Protein 3GNA (pdb70)

Radius of gyration: 14.67 Å; Cα contacts (8 Å, |Δi|>4): 26; chains: 1; bounding box: 41×27×30 Å

Sequence (68 aa):
GGRPRQHLLSLTRRAQKHRLRELKIQVKEFADKEEGGDVKAVCCLTLFLLALRARNEHRQADELEAIMQ

InterPro domains:
  IPR001841 Zinc finger, RING-type [PS50089] (290-329)
  IPR001841 Zinc finger, RING-type [SM00184] (290-328)
  IPR013083 Zinc finger, RING/FYVE/PHD-type [G3DSA:3.30.40.10] (265-350)
  IPR017907 Zinc finger, RING-type, conserved site [PS00518] (305-314)
  IPR018957 Zinc finger, C3HC4 RING-type [PF00097] (290-328)
  IPR019485 V(D)J recombination-activating protein 1, Zinc finger [PF10426] (351-380)
  IPR019485 V(D)J recombination-activating protein 1, Zinc finger [PS51765] (351-380)
  IPR023336 RAG nonamer-binding domain [PF12940] (387-457)
  IPR023336 RAG nonamer-binding domain [PS51487] (389-456)
  IPR024627 V(D)J recombination-activating protein 1 [PTHR11539] (1-1040)
  IPR035714 RAG1 importin-binding [PF12560] (12-288)
  IPR036236 Zinc finger C2H2 superfamily [SSF57667] (351-380)
  IPR058552 V(D)J recombination-activating protein 1, DNA-binding domain [PF26024] (459-517)
  IPR058553 V(D)J recombination-activating protein 1, pre-RNase H domain [PF26025] (518-591)
  IPR058554 V(D)J recombination-activating protein 1, RNase H domain [PF26100] (593-723)
  IPR058555 V(D)J recombination-activating protein 1, ZnC2 domain [PF26101] (725-787)
  IPR058556 V(D)J recombination-activating protein 1, ZnH2 domain [PF26104] (789-951)
  IPR058557 V(D)J recombination-activating protein 1, C-terminal domain [PF26105] (959-1012)
  IPR058558 V(D)J recombination-activating protein 1, RING finger, HC subclass [cd16530] (286-331)

GO terms:
  GO:0045582 positive regulation of T cell differentiation (P, IMP)
  GO:0004842 ubiquitin-protein transferase activity (F, IDA)
  GO:0005634 nucleus (C, IDA)
  GO:0008270 zinc ion binding (F, IDA)
  GO:0042393 histone binding (F, IDA)
  GO:0042803 protein homodimerization activity (F, IDA)
  GO:0043565 sequence-specific DNA binding (F, IDA)
  GO:0051865 protein autoubiquitination (P, IDA)
  GO:0002331 pre-B cell allelic exclusion (P, IMP)
  GO:0043565 sequence-specific DNA binding (F, IMP)
  GO:0004519 endonuclease activity (F, IMP)
  GO:0030183 B cell differentiation (P, IMP)
  GO:0033077 T cell differentiation in thymus (P, IMP)
  GO:0033151 V(D)J recombination (P, IMP)
  GO:0046872 metal ion binding (F, IMP)
  GO:0005515 protein binding (F, IPI)
  GO:0061630 ubiquitin protein ligase activity (F, IDA)
  GO:0030183 B cell differentiation (P, IDA)
  GO:0043029 T cell homeostasis (P, IGI)
  GO:0045580 regulation of T cell differentiation (P, IGI)

CATH classification: 6.10.140.510

Foldseek 3Di:
DDDDDDDLVVDDPVVNCVVCVVVLVVLQVCCVVPVVRCSVVVVLVVVLVVCVVVPVVVVSVVSVVVPD

Structure (mmCIF, N/CA/C/O backbone):
data_3GNA
#
_entry.id   3GNA
#
_cell.length_a   97.470
_cell.length_b   97.470
_cell.length_c   69.780
_cell.angle_alpha   90.00
_cell.angle_beta   90.00
_cell.angle_gamma   90.00
#
_symmetry.space_group_name_H-M   'I 4 2 2'
#
loop_
_entity.id
_entity.type
_entity.pdbx_description
1 polymer 'V(D)J recombination-activating protein 1'
2 polymer "5'-D(*AP*CP*TP*TP*AP*AP*CP*AP*AP*AP*AP*AP*CP*C)-3'"
3 polymer "5'-D(*TP*GP*GP*TP*TP*TP*TP*TP*GP*TP*TP*AP*AP*G)-3'"
4 water water
#
loop_
_atom_site.group_PDB
_atom_site.id
_atom_site.type_symbol
_atom_site.label_atom_id
_atom_site.label_alt_id
_atom_site.label_comp_id
_atom_site.label_asym_id
_atom_site.label_entity_id
_atom_site.label_seq_id
_atom_site.pdbx_PDB_ins_code
_atom_site.Cartn_x
_atom_site.Cartn_y
_atom_site.Cartn_z
_atom_site.occupancy
_atom_site.B_iso_or_equiv
_atom_site.auth_seq_id
_atom_site.auth_comp_id
_atom_site.auth_asym_id
_atom_site.auth_atom_id
_atom_site.pdbx_PDB_model_num
ATOM 1 N N . GLY A 1 21 ? 53.363 20.681 -15.829 1.00 90.97 389 GLY A N 1
ATOM 2 C CA . G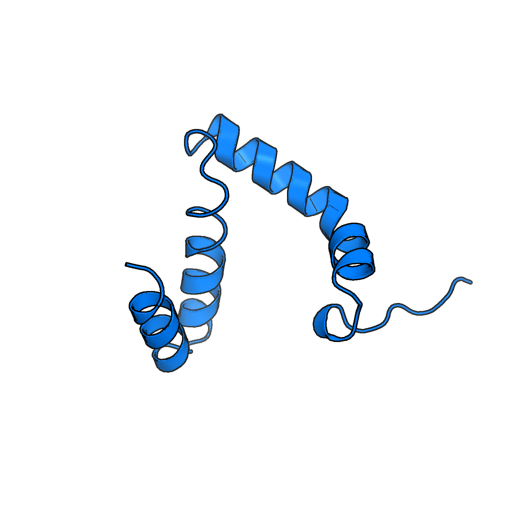LY A 1 21 ? 51.909 20.683 -16.166 1.00 91.46 389 GLY A CA 1
ATOM 3 C C . GLY A 1 21 ? 51.005 20.573 -14.946 1.00 91.43 389 GLY A C 1
ATOM 4 O O . GLY A 1 21 ? 50.477 21.576 -14.452 1.00 91.67 389 GLY A O 1
ATOM 5 N N . GLY A 1 22 ? 50.828 19.349 -14.456 1.00 91.06 390 GLY A N 1
ATOM 6 C CA . GLY A 1 22 ? 49.962 19.084 -13.310 1.00 90.32 390 GLY A CA 1
ATOM 7 C C . GLY A 1 22 ? 48.818 18.177 -13.708 1.00 89.97 390 GLY A C 1
ATOM 8 O O . GLY A 1 22 ? 48.360 18.207 -14.850 1.00 89.11 390 GLY A O 1
ATOM 9 N N . ARG A 1 23 ? 48.355 17.368 -12.764 1.00 90.06 391 ARG A N 1
ATOM 10 C CA . ARG A 1 23 ? 47.251 16.450 -13.013 1.00 90.97 391 ARG A CA 1
ATOM 11 C C .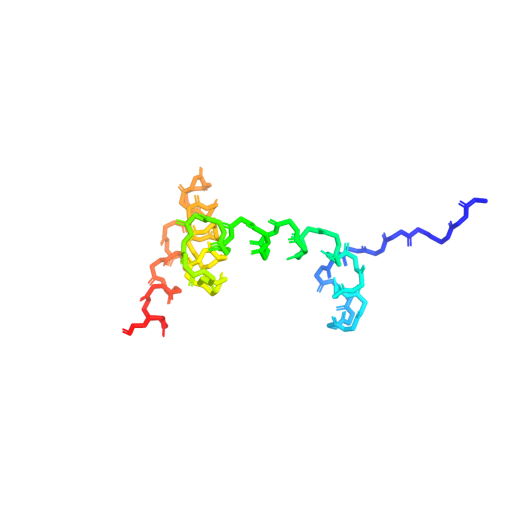 ARG A 1 23 ? 45.948 17.217 -13.273 1.00 91.47 391 ARG A C 1
ATOM 12 O O . ARG A 1 23 ? 45.626 18.165 -12.546 1.00 91.29 391 ARG A O 1
ATOM 20 N N . PRO A 1 24 ? 45.210 16.836 -14.332 1.00 91.53 392 PRO A N 1
ATOM 21 C CA . PRO A 1 24 ? 43.931 17.494 -14.583 1.00 91.44 392 PRO A CA 1
ATOM 22 C C . PRO A 1 24 ? 42.922 17.260 -13.452 1.00 90.69 392 PRO A C 1
ATOM 23 O O . PRO A 1 24 ? 42.859 16.167 -12.887 1.00 89.20 392 PRO A O 1
ATOM 27 N N . ARG A 1 25 ? 42.146 18.289 -13.131 1.00 90.70 393 ARG A N 1
ATOM 28 C CA . ARG A 1 25 ? 41.140 18.188 -12.078 1.00 91.29 393 ARG A CA 1
ATOM 29 C C . ARG A 1 25 ? 39.924 17.399 -12.538 1.00 91.67 393 ARG A C 1
ATOM 30 O O . ARG A 1 25 ? 39.400 17.636 -13.627 1.00 91.84 393 ARG A O 1
ATOM 38 N N . GLN A 1 26 ? 39.483 16.466 -11.697 1.00 91.75 394 GLN A N 1
ATOM 39 C CA . GLN A 1 26 ? 38.266 15.706 -11.951 1.00 92.06 394 GLN A CA 1
ATOM 40 C C . GLN A 1 26 ? 37.111 16.625 -11.563 1.00 92.25 394 GLN A C 1
ATOM 41 O O . GLN A 1 26 ? 37.339 17.670 -10.960 1.00 90.57 394 GLN A O 1
ATOM 47 N N . HIS A 1 27 ? 35.877 16.268 -11.907 1.00 92.94 395 HIS A N 1
ATOM 48 C CA . HIS A 1 27 ? 34.753 17.104 -11.488 1.00 93.22 395 HIS A CA 1
ATOM 49 C C . HIS A 1 27 ? 34.594 16.958 -9.980 1.00 92.89 395 HIS A C 1
ATOM 50 O O . HIS A 1 27 ? 34.816 15.881 -9.418 1.00 92.57 395 HIS A O 1
ATOM 57 N N . LEU A 1 28 ? 34.233 18.058 -9.335 1.00 92.15 396 LEU A N 1
ATOM 58 C CA . LEU A 1 28 ? 34.088 18.105 -7.886 1.00 92.36 396 LEU A CA 1
ATOM 59 C C . LEU A 1 28 ? 33.211 16.972 -7.346 1.00 92.04 396 LEU A C 1
ATOM 60 O O . LEU A 1 28 ? 33.541 16.337 -6.346 1.00 92.28 396 LEU A O 1
ATOM 65 N N . LEU A 1 29 ? 32.108 16.708 -8.033 1.00 92.24 397 LEU A N 1
ATOM 66 C CA . LEU A 1 29 ? 31.126 15.717 -7.588 1.00 93.10 397 LEU A CA 1
ATOM 67 C C . LEU A 1 29 ? 31.569 14.259 -7.749 1.00 93.57 397 LEU A C 1
ATOM 68 O O . LEU A 1 29 ? 30.937 13.355 -7.191 1.00 93.86 397 LEU A O 1
ATOM 73 N N . SER A 1 30 ? 32.638 14.029 -8.511 1.00 93.57 398 SER A N 1
ATOM 74 C CA . SER A 1 30 ? 33.183 12.685 -8.709 1.00 93.42 398 SER A CA 1
ATOM 75 C C . SER A 1 30 ? 34.262 12.356 -7.674 1.00 93.09 398 SER A C 1
ATOM 76 O O . SER A 1 30 ? 34.596 11.192 -7.470 1.00 92.43 398 SER A O 1
ATOM 79 N N . LEU A 1 31 ? 34.791 13.388 -7.019 1.00 93.13 399 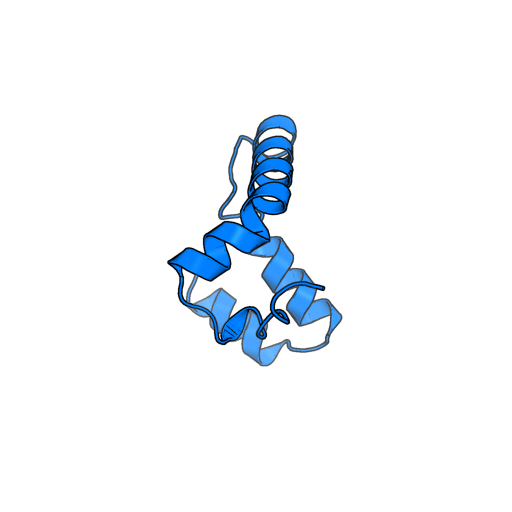LEU A N 1
ATOM 80 C CA . LEU A 1 31 ? 35.860 13.228 -6.034 1.00 92.67 399 LEU A CA 1
ATOM 81 C C . LEU A 1 31 ? 35.384 12.613 -4.728 1.00 92.84 399 LEU A C 1
ATOM 82 O O . LEU A 1 31 ? 34.191 12.633 -4.404 1.00 93.77 399 LEU A O 1
ATOM 87 N N . THR A 1 32 ? 36.341 12.082 -3.973 1.00 92.30 400 THR A N 1
ATOM 88 C CA . THR A 1 32 ? 36.075 11.596 -2.630 1.00 91.46 400 THR A CA 1
ATOM 89 C C . THR A 1 32 ? 35.765 12.811 -1.761 1.00 91.45 400 THR A C 1
ATOM 90 O O . THR A 1 32 ? 36.176 13.930 -2.075 1.00 90.77 400 THR A O 1
ATOM 94 N N . ARG A 1 33 ? 35.044 12.584 -0.669 1.00 91.79 401 ARG A N 1
ATOM 95 C CA . ARG A 1 33 ? 34.696 13.664 0.256 1.00 92.57 401 ARG A CA 1
ATOM 96 C C . ARG A 1 33 ? 35.975 14.350 0.736 1.00 92.25 401 ARG A C 1
ATOM 97 O O . ARG A 1 33 ? 36.018 15.565 0.916 1.00 91.64 401 ARG A O 1
ATOM 105 N N . ARG A 1 34 ? 37.013 13.539 0.911 1.00 92.15 402 ARG A N 1
ATOM 106 C CA . ARG A 1 34 ? 38.351 13.986 1.278 1.00 92.13 402 ARG A CA 1
ATOM 107 C C . ARG A 1 34 ? 38.938 14.986 0.261 1.00 91.27 402 ARG A C 1
ATOM 108 O O . ARG A 1 34 ? 39.402 16.065 0.630 1.00 90.04 402 ARG A O 1
ATOM 116 N N . ALA A 1 35 ? 38.915 14.614 -1.017 1.00 90.90 403 ALA A N 1
ATOM 117 C CA . ALA A 1 35 ? 39.445 15.465 -2.084 1.00 90.91 403 ALA A CA 1
ATOM 118 C C . ALA A 1 35 ? 38.537 16.673 -2.331 1.00 91.18 403 ALA A C 1
ATOM 119 O O . ALA A 1 35 ? 39.026 17.770 -2.595 1.00 90.87 403 ALA A O 1
ATOM 121 N N . GLN A 1 36 ? 37.220 16.464 -2.256 1.00 91.45 404 GLN A N 1
ATOM 122 C CA . GLN A 1 36 ? 36.241 17.559 -2.348 1.00 91.65 404 GLN A CA 1
ATOM 123 C C . GLN A 1 36 ? 36.526 18.643 -1.317 1.00 91.16 404 GLN A C 1
ATOM 124 O O . GLN A 1 36 ? 36.495 19.836 -1.603 1.00 91.81 404 GLN A O 1
ATOM 130 N N . LYS A 1 37 ? 36.791 18.190 -0.104 1.00 91.52 405 LYS A N 1
ATOM 131 C CA . LYS A 1 37 ? 37.092 19.048 1.034 1.00 92.44 405 LYS A CA 1
ATOM 132 C C . LYS A 1 37 ? 38.380 19.848 0.787 1.00 91.75 405 LYS A C 1
ATOM 133 O O . LYS A 1 37 ? 38.489 21.019 1.160 1.00 90.70 405 LYS A O 1
ATOM 139 N N . HIS A 1 38 ? 39.346 19.194 0.150 1.00 91.47 406 HIS A N 1
ATOM 140 C CA . HIS A 1 38 ? 40.623 19.808 -0.191 1.00 91.71 406 HIS A CA 1
ATOM 141 C C . HIS A 1 38 ? 40.470 20.926 -1.222 1.00 90.86 406 HIS A C 1
ATOM 142 O O . HIS A 1 38 ? 41.149 21.944 -1.141 1.00 90.97 406 HIS A O 1
ATOM 149 N N . ARG A 1 39 ? 39.576 20.746 -2.185 1.00 90.49 407 ARG A N 1
ATOM 150 C CA . ARG A 1 39 ? 39.360 21.777 -3.202 1.00 91.58 407 ARG A CA 1
ATOM 151 C C . ARG A 1 39 ? 38.560 22.992 -2.757 1.00 92.14 407 ARG A C 1
ATOM 152 O O . ARG A 1 39 ? 38.854 24.113 -3.180 1.00 91.14 407 ARG A O 1
ATOM 160 N N . LEU A 1 40 ? 37.565 22.780 -1.904 1.00 92.88 408 LEU A N 1
ATOM 161 C CA . LEU A 1 40 ? 36.783 23.895 -1.389 1.00 93.55 408 LEU A CA 1
ATOM 162 C C . LEU A 1 40 ? 37.451 24.554 -0.173 1.00 94.11 408 LEU A C 1
ATOM 163 O O . LEU A 1 40 ? 36.987 25.597 0.295 1.00 94.78 408 LEU A O 1
ATOM 168 N N . ARG A 1 41 ? 38.542 23.960 0.321 1.00 94.28 409 ARG A N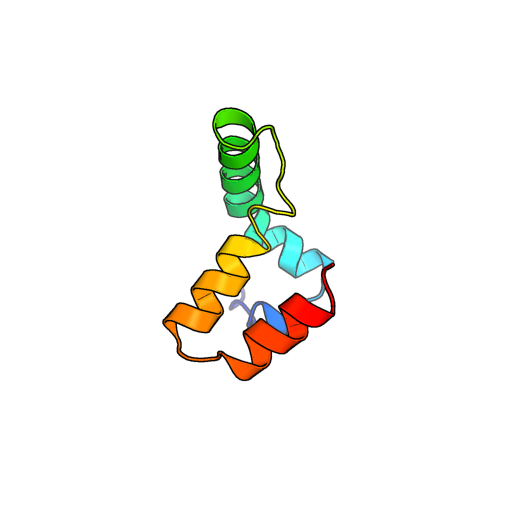 1
ATOM 169 C CA . ARG A 1 41 ? 39.253 24.460 1.510 1.00 95.09 409 ARG A CA 1
ATOM 170 C C . ARG A 1 41 ? 39.255 25.983 1.685 1.00 93.86 409 ARG A C 1
ATOM 171 O O . ARG A 1 41 ? 39.006 26.474 2.777 1.00 93.50 409 ARG A O 1
ATOM 179 N N . GLU A 1 42 ? 39.564 26.719 0.621 1.00 93.74 410 GLU A N 1
ATOM 180 C CA . GLU A 1 42 ? 39.672 28.180 0.705 1.00 93.87 410 GLU A CA 1
ATOM 181 C C . GLU A 1 42 ? 38.314 28.879 0.721 1.00 93.89 410 GLU A C 1
ATOM 182 O O . GLU A 1 42 ? 38.143 29.880 1.423 1.00 94.20 410 GLU A O 1
ATOM 188 N N . LEU A 1 43 ? 37.352 28.365 -0.046 1.00 93.49 411 LEU A N 1
ATOM 189 C CA . LEU A 1 43 ? 35.992 28.903 -0.005 1.00 92.91 411 LEU A CA 1
ATOM 190 C C . LEU A 1 43 ? 35.336 28.564 1.338 1.00 92.99 411 LEU A C 1
ATOM 191 O O . LEU A 1 43 ? 34.552 29.356 1.865 1.00 92.77 411 LEU A O 1
ATOM 196 N N . LYS A 1 44 ? 35.653 27.389 1.883 1.00 92.65 412 LYS A N 1
ATOM 197 C CA . LYS A 1 44 ? 35.130 26.983 3.188 1.00 92.93 412 LYS A CA 1
ATOM 198 C C . LYS A 1 44 ? 35.530 28.014 4.247 1.00 92.29 412 LYS A C 1
ATOM 199 O O . LYS A 1 44 ? 34.749 28.317 5.143 1.00 91.52 412 LYS A O 1
ATOM 205 N N . ILE A 1 45 ? 36.746 28.546 4.130 1.00 92.20 413 ILE A N 1
ATOM 206 C CA . ILE A 1 45 ? 37.244 29.573 5.051 1.00 92.47 413 ILE A CA 1
ATOM 207 C C . ILE A 1 45 ? 36.498 30.898 4.880 1.00 91.76 413 ILE A C 1
ATOM 208 O O . ILE A 1 45 ? 36.091 31.521 5.861 1.00 91.52 413 ILE A O 1
ATOM 213 N N . GLN A 1 46 ? 36.333 31.331 3.634 1.00 91.60 414 GLN A N 1
ATOM 214 C CA . GLN A 1 46 ? 35.609 32.568 3.347 1.00 91.46 414 GLN A CA 1
ATOM 215 C C . GLN A 1 46 ? 34.177 32.498 3.854 1.00 91.26 414 GLN A C 1
ATOM 216 O O . GLN A 1 46 ? 33.641 33.491 4.360 1.00 90.39 414 GLN A O 1
ATOM 222 N N . VAL A 1 47 ? 33.568 31.320 3.717 1.00 91.41 415 VAL A N 1
ATOM 223 C CA . VAL A 1 47 ? 32.201 31.099 4.170 1.00 91.51 415 VAL A CA 1
ATOM 224 C C . VAL A 1 47 ? 32.152 31.165 5.683 1.00 91.59 415 VAL A C 1
ATOM 225 O O . VAL A 1 47 ? 31.260 31.795 6.247 1.00 91.20 415 VAL A O 1
ATOM 229 N N . LYS A 1 48 ? 33.120 30.513 6.329 1.00 92.15 416 LYS A N 1
ATOM 230 C CA . LYS A 1 48 ? 33.259 30.551 7.785 1.00 92.02 416 LYS A CA 1
ATOM 231 C C . LYS A 1 48 ? 33.366 32.003 8.247 1.00 92.08 416 LYS A C 1
ATOM 232 O O . LYS A 1 48 ? 32.619 32.433 9.122 1.00 91.88 416 LYS A O 1
ATOM 238 N N . GLU A 1 49 ? 34.300 32.745 7.651 1.00 92.85 417 GLU A N 1
ATOM 239 C CA . GLU A 1 49 ? 34.509 34.168 7.979 1.00 93.69 417 GLU A CA 1
ATOM 240 C C . GLU A 1 49 ? 33.257 35.020 7.810 1.00 93.42 417 GLU A C 1
ATOM 241 O O . GLU A 1 49 ? 33.003 35.912 8.619 1.00 94.32 417 GLU A O 1
ATOM 247 N N . PHE A 1 50 ? 32.478 34.745 6.770 1.00 93.23 418 PHE A N 1
ATOM 248 C CA . PHE A 1 50 ? 31.243 35.481 6.537 1.00 92.96 418 PHE A CA 1
ATOM 249 C C . PHE A 1 50 ? 30.198 35.131 7.593 1.00 92.58 418 PHE A C 1
ATOM 250 O O . PHE A 1 50 ? 29.626 36.018 8.234 1.00 92.05 418 PHE A O 1
ATOM 258 N N . ALA A 1 51 ? 29.945 33.836 7.757 1.00 91.63 419 ALA A N 1
ATOM 259 C CA . ALA A 1 51 ? 28.968 33.363 8.727 1.00 91.44 419 ALA A CA 1
ATOM 260 C C . ALA A 1 51 ? 29.254 33.921 10.120 1.00 91.60 419 ALA A C 1
ATOM 261 O O . ALA A 1 51 ? 28.328 34.303 10.828 1.00 91.97 419 ALA A O 1
ATOM 263 N N . ASP A 1 52 ? 30.528 33.986 10.501 1.00 91.90 420 ASP A N 1
ATOM 264 C CA . ASP A 1 52 ? 30.920 34.516 11.814 1.00 93.04 420 ASP A CA 1
ATOM 265 C C . ASP A 1 52 ? 30.631 36.014 11.945 1.00 93.33 420 ASP A C 1
ATOM 266 O O . ASP A 1 52 ? 30.037 36.457 12.932 1.00 92.82 420 ASP A O 1
ATOM 271 N N . LYS A 1 53 ? 31.058 36.775 10.940 1.00 93.70 421 LYS A N 1
ATOM 272 C CA . LYS A 1 53 ? 30.909 38.232 10.930 1.00 94.32 421 LYS A CA 1
ATOM 273 C C . LYS A 1 53 ? 29.472 38.714 10.742 1.00 93.75 421 LYS A C 1
ATOM 274 O O . LYS A 1 53 ? 29.088 39.733 11.315 1.00 93.78 421 LYS A O 1
ATOM 280 N N . GLU A 1 54 ? 28.680 37.979 9.964 1.00 93.40 422 GLU A N 1
ATOM 281 C CA . GLU A 1 54 ? 27.338 38.434 9.582 1.00 93.25 422 GLU A CA 1
ATOM 282 C C . GLU A 1 54 ? 26.153 37.563 10.017 1.00 93.01 422 GLU A C 1
ATOM 283 O O . GLU A 1 54 ? 25.042 38.073 10.122 1.00 92.80 422 GLU A O 1
ATOM 289 N N . GLU A 1 55 ? 26.365 36.272 10.264 1.00 93.24 423 GLU A N 1
ATOM 290 C CA . GLU A 1 55 ? 25.243 35.374 10.584 1.00 93.38 423 GLU A CA 1
ATOM 291 C C . GLU A 1 55 ? 25.407 34.580 11.877 1.00 93.27 423 GLU A C 1
ATOM 292 O O . GLU A 1 55 ? 24.806 33.516 12.034 1.00 93.16 423 GLU A O 1
ATOM 298 N N . GLY A 1 56 ? 26.197 35.115 12.807 1.00 93.47 424 GLY A N 1
ATOM 299 C CA . GLY A 1 56 ? 26.436 34.467 14.096 1.00 93.47 424 GLY A CA 1
ATOM 300 C C . GLY A 1 56 ? 27.009 33.068 13.971 1.00 93.42 424 GLY A C 1
ATOM 301 O O . GLY A 1 56 ? 26.603 32.159 14.693 1.00 94.42 424 GLY A O 1
ATOM 302 N N . GLY A 1 57 ? 27.946 32.902 13.042 1.00 92.93 425 GLY A N 1
ATOM 303 C CA . GLY A 1 57 ? 28.615 31.624 12.799 1.00 92.62 425 GLY A CA 1
ATOM 304 C C . GLY A 1 57 ? 27.742 30.471 12.323 1.00 92.43 425 GLY A C 1
ATOM 305 O O . GLY A 1 57 ? 28.124 29.306 12.473 1.00 92.58 425 GLY A O 1
ATOM 306 N N . ASP A 1 58 ? 26.588 30.778 11.730 1.00 91.94 426 ASP A N 1
ATOM 307 C CA . ASP A 1 58 ? 25.661 29.733 11.285 1.00 91.28 426 ASP A CA 1
ATOM 308 C C . ASP A 1 58 ? 25.981 29.316 9.855 1.00 90.46 426 ASP A C 1
ATOM 309 O O . ASP A 1 58 ? 25.333 29.741 8.903 1.00 90.22 426 ASP A O 1
ATOM 314 N N . VAL A 1 59 ? 26.990 28.467 9.722 1.00 89.81 427 VAL A N 1
ATOM 315 C CA . VAL A 1 59 ? 27.447 28.010 8.417 1.00 88.41 427 VAL A CA 1
ATOM 316 C C . VAL A 1 59 ? 26.361 27.194 7.722 1.00 88.31 427 VAL A C 1
ATOM 317 O O . VAL A 1 59 ? 26.077 27.403 6.542 1.00 85.90 427 VAL A O 1
ATOM 321 N N . LYS A 1 60 ? 25.748 26.277 8.464 1.00 89.62 428 LYS A N 1
ATOM 322 C CA . LYS A 1 60 ? 24.708 25.406 7.919 1.00 90.81 428 LYS A CA 1
ATOM 323 C C . LYS A 1 60 ? 23.586 26.204 7.256 1.00 91.00 428 LYS A C 1
ATOM 324 O O . LYS A 1 60 ? 23.267 25.967 6.094 1.00 90.98 428 LYS A O 1
ATOM 330 N N . ALA A 1 61 ? 23.011 27.154 7.996 1.00 91.27 429 ALA A N 1
ATOM 331 C CA . ALA A 1 61 ? 21.903 27.975 7.494 1.00 91.33 429 ALA A CA 1
ATOM 332 C C . ALA A 1 61 ? 22.331 28.794 6.292 1.00 91.04 429 ALA A C 1
ATOM 333 O O . ALA A 1 61 ? 21.569 28.948 5.338 1.00 91.03 429 ALA A O 1
ATOM 335 N N . VAL A 1 62 ? 23.551 29.325 6.357 1.00 90.52 430 VAL A N 1
ATOM 336 C CA . VAL A 1 62 ? 24.141 30.069 5.252 1.00 90.12 430 VAL A CA 1
ATOM 337 C C . VAL A 1 62 ? 24.304 29.186 4.007 1.00 90.85 430 VAL A C 1
ATOM 338 O O . VAL A 1 62 ? 23.789 29.543 2.950 1.00 91.51 430 VAL A O 1
ATOM 342 N N . CYS A 1 63 ? 24.989 28.041 4.119 1.00 91.66 431 CYS A N 1
ATOM 343 C CA A CYS A 1 63 ? 25.183 27.130 2.978 0.50 91.20 431 CYS A CA 1
ATOM 344 C CA B CYS A 1 63 ? 25.175 27.178 2.942 0.50 92.70 431 CYS A CA 1
ATOM 345 C C . CYS A 1 63 ? 23.863 26.524 2.502 1.00 91.58 431 CYS A C 1
ATOM 346 O O . CYS A 1 63 ? 23.667 26.283 1.318 1.00 91.64 431 CYS A O 1
ATOM 351 N N . LEU A 1 64 ? 22.959 26.258 3.436 1.00 91.79 432 LEU A N 1
ATOM 352 C CA . LEU A 1 64 ? 21.639 25.741 3.065 1.00 91.69 432 LEU A CA 1
ATOM 353 C C . LEU A 1 64 ? 20.916 26.768 2.184 1.00 91.65 432 LEU A C 1
ATOM 354 O O . LEU A 1 64 ? 20.380 26.423 1.130 1.00 90.80 432 LEU A O 1
ATOM 359 N N . THR A 1 65 ? 20.916 28.026 2.631 1.00 91.47 433 THR A N 1
ATOM 360 C CA . THR A 1 65 ? 20.229 29.116 1.931 1.00 91.17 433 THR A CA 1
ATOM 361 C C . THR A 1 65 ? 20.904 29.473 0.607 1.00 91.22 433 THR A C 1
ATOM 362 O O . THR A 1 65 ? 20.216 29.744 -0.377 1.00 90.52 433 THR A O 1
ATOM 366 N N . LEU A 1 66 ? 22.236 29.481 0.585 1.00 91.50 434 LEU A N 1
ATOM 367 C CA . LEU A 1 66 ? 22.976 29.694 -0.660 1.00 91.92 434 LEU A CA 1
ATOM 368 C C . LEU A 1 66 ? 22.544 28.663 -1.683 1.00 91.72 434 LEU A C 1
ATOM 369 O O . LEU A 1 66 ? 22.240 28.998 -2.829 1.00 91.65 434 LEU A O 1
ATOM 374 N N . PHE A 1 67 ? 22.529 27.405 -1.256 1.00 91.19 435 PHE A N 1
ATOM 375 C CA . PHE A 1 67 ? 22.164 26.315 -2.133 1.00 91.43 435 PHE A CA 1
ATOM 376 C C . PHE A 1 67 ? 20.707 26.445 -2.585 1.00 91.44 435 PHE A C 1
ATOM 377 O O . PHE A 1 67 ? 20.424 26.340 -3.775 1.00 91.37 435 PHE A O 1
ATOM 385 N N . LEU A 1 68 ? 19.798 26.685 -1.641 1.00 91.48 436 LEU A N 1
ATOM 386 C CA . LEU A 1 68 ? 18.377 26.879 -1.962 1.00 92.08 436 LEU A CA 1
ATOM 387 C C . LEU A 1 68 ? 18.161 28.013 -2.959 1.00 92.31 436 LEU A C 1
ATOM 388 O O . LEU A 1 68 ? 17.474 27.838 -3.965 1.00 93.17 436 LEU A O 1
ATOM 393 N N . LEU A 1 69 ? 18.740 29.173 -2.670 1.00 92.25 437 LEU A N 1
ATOM 394 C CA . LEU A 1 69 ? 18.650 30.320 -3.576 1.00 92.46 437 LEU A CA 1
ATOM 395 C C . LEU A 1 69 ? 19.375 30.059 -4.907 1.00 91.89 437 LEU A C 1
ATOM 396 O O . LEU A 1 69 ? 18.981 30.589 -5.941 1.00 92.51 437 LEU A O 1
ATOM 401 N N . ALA A 1 70 ? 20.431 29.252 -4.885 1.00 91.34 438 ALA A N 1
ATOM 402 C CA . ALA A 1 70 ? 21.125 28.881 -6.125 1.00 91.28 438 ALA A CA 1
ATOM 403 C C . ALA A 1 70 ? 20.210 28.000 -6.989 1.00 90.71 438 ALA A C 1
AT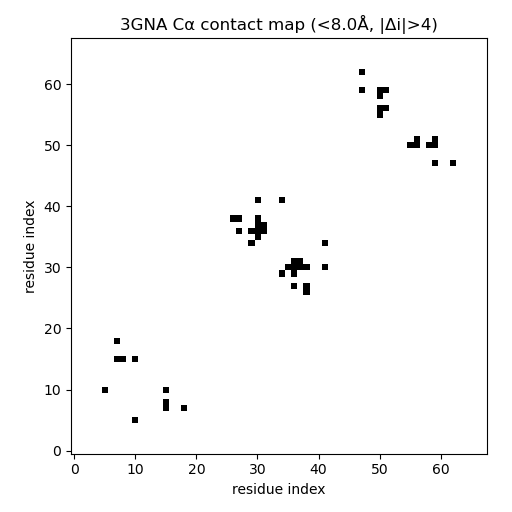OM 404 O O . ALA A 1 70 ? 20.176 28.145 -8.212 1.00 89.71 438 ALA A O 1
ATOM 406 N N . LEU A 1 71 ? 19.461 27.111 -6.336 1.00 90.59 439 LEU A N 1
ATOM 407 C CA . LEU A 1 71 ? 18.498 26.240 -7.013 1.00 91.18 439 LEU A CA 1
ATOM 408 C C . LEU A 1 71 ? 17.358 27.041 -7.619 1.00 90.56 439 LEU A C 1
ATOM 409 O O . LEU A 1 71 ? 17.062 26.885 -8.797 1.00 90.74 439 LEU A O 1
ATOM 414 N N . ARG A 1 72 ? 16.729 27.895 -6.812 1.00 90.58 440 ARG A N 1
ATOM 415 C CA . ARG A 1 72 ? 15.583 28.697 -7.268 1.00 90.66 440 ARG A CA 1
ATOM 416 C C . ARG A 1 72 ? 15.957 29.755 -8.297 1.00 90.38 440 ARG A C 1
ATOM 417 O O . ARG A 1 72 ? 15.114 30.156 -9.104 1.00 89.72 440 ARG A O 1
ATOM 425 N N . ALA A 1 73 ? 17.211 30.208 -8.264 1.00 90.34 441 ALA A N 1
ATOM 426 C CA . ALA A 1 73 ? 17.727 31.126 -9.281 1.00 90.74 441 ALA A CA 1
ATOM 427 C C . ALA A 1 73 ? 17.742 30.424 -10.644 1.00 91.40 441 ALA A C 1
ATOM 428 O O . ALA A 1 73 ? 17.618 31.065 -11.691 1.00 91.54 441 ALA A O 1
ATOM 430 N N . ARG A 1 74 ? 17.889 29.100 -10.601 1.00 92.21 442 ARG A N 1
ATOM 431 C CA . ARG A 1 74 ? 17.882 28.231 -11.776 1.00 92.75 442 ARG A CA 1
ATOM 432 C C . ARG A 1 74 ? 16.515 27.603 -12.058 1.00 92.65 442 ARG A C 1
ATOM 433 O O . ARG A 1 74 ? 16.406 26.717 -12.907 1.00 93.13 442 ARG A O 1
ATOM 441 N N . ASN A 1 75 ? 15.484 28.049 -11.344 1.00 92.48 443 ASN A N 1
ATOM 442 C CA . ASN A 1 75 ? 14.120 27.526 -11.503 1.00 92.45 443 ASN A CA 1
ATOM 443 C C . ASN A 1 75 ? 13.948 26.048 -11.193 1.00 92.48 443 ASN A C 1
ATOM 444 O O . ASN A 1 75 ? 13.075 25.383 -11.748 1.00 92.0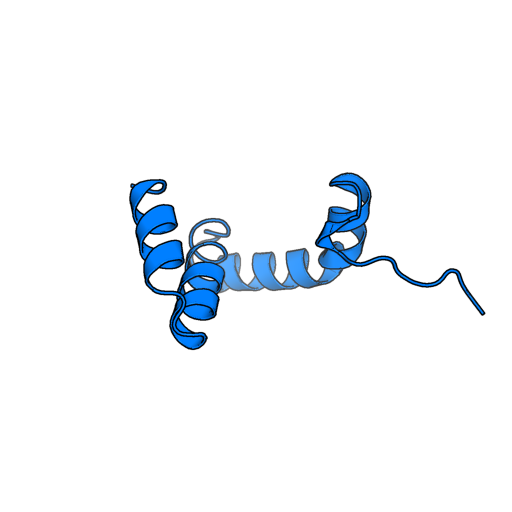4 443 ASN A O 1
ATOM 449 N N . GLU A 1 76 ? 14.768 25.552 -10.276 1.00 92.91 444 GLU A N 1
ATOM 450 C CA . GLU A 1 76 ? 14.683 24.177 -9.821 1.00 93.45 444 GLU A CA 1
ATOM 451 C C . GLU A 1 76 ? 13.902 24.191 -8.515 1.00 92.95 444 GLU A C 1
ATOM 452 O O . GLU A 1 76 ? 14.411 23.820 -7.454 1.00 92.14 444 GLU A O 1
ATOM 458 N N . HIS A 1 77 ? 12.653 24.642 -8.621 1.00 92.76 445 HIS A N 1
ATOM 459 C CA . HIS A 1 77 ? 11.759 24.783 -7.475 1.00 93.47 445 HIS A CA 1
ATOM 460 C C . HIS A 1 77 ? 11.394 23.434 -6.852 1.00 93.48 445 HIS A C 1
ATOM 461 O O . HIS A 1 77 ? 11.366 23.309 -5.631 1.00 93.83 44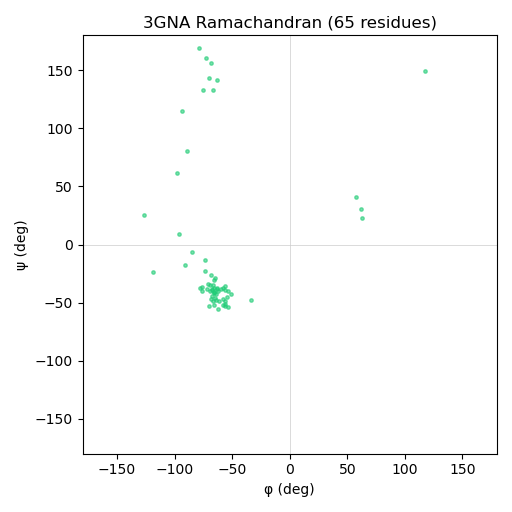5 HIS A O 1
ATOM 468 N N . ARG A 1 78 ? 11.133 22.429 -7.685 1.00 93.36 446 ARG A N 1
ATOM 469 C CA . ARG A 1 78 ? 10.789 21.089 -7.188 1.00 93.40 446 ARG A CA 1
ATOM 470 C C . ARG A 1 78 ? 11.871 20.498 -6.281 1.00 93.35 446 ARG A C 1
ATOM 471 O O . ARG A 1 78 ? 11.566 19.978 -5.208 1.00 93.00 446 ARG A O 1
ATOM 479 N N . GLN A 1 79 ? 13.125 20.589 -6.714 1.00 93.39 447 GLN A N 1
ATOM 480 C CA . GLN A 1 79 ? 14.256 20.115 -5.914 1.00 93.90 447 GLN A CA 1
ATOM 481 C C . GLN A 1 79 ? 14.409 20.953 -4.643 1.00 93.92 447 GLN A C 1
ATOM 482 O O . GLN A 1 79 ? 14.667 20.415 -3.564 1.00 94.37 447 GLN A O 1
ATOM 488 N N . ALA A 1 80 ? 14.254 22.270 -4.780 1.00 93.75 448 ALA A N 1
ATOM 489 C CA . ALA A 1 80 ? 14.369 23.188 -3.649 1.00 93.35 448 ALA A CA 1
ATOM 490 C C . ALA A 1 80 ? 13.288 22.917 -2.606 1.00 93.48 448 ALA A C 1
ATOM 491 O O . ALA A 1 80 ? 13.547 23.008 -1.407 1.00 93.48 448 ALA A O 1
ATOM 493 N N . ASP A 1 81 ? 12.084 22.582 -3.070 1.00 93.73 449 ASP A N 1
ATOM 494 C CA . ASP A 1 81 ? 10.969 22.237 -2.181 1.00 93.62 449 ASP A CA 1
ATOM 495 C C . ASP A 1 81 ? 11.249 20.947 -1.410 1.00 93.71 449 ASP A C 1
ATOM 496 O O . ASP A 1 81 ? 10.929 20.845 -0.226 1.00 93.79 449 ASP A O 1
ATOM 501 N N . GLU A 1 82 ? 11.834 19.965 -2.095 1.00 93.82 450 GLU A N 1
ATOM 502 C CA . GLU A 1 82 ? 12.152 18.669 -1.487 1.00 94.07 450 GLU A CA 1
ATOM 503 C C . GLU A 1 82 ? 13.248 18.784 -0.429 1.00 93.90 450 GLU A C 1
ATOM 504 O O . GLU A 1 82 ? 13.179 18.124 0.611 1.00 94.39 450 GLU A O 1
ATOM 510 N N . LEU A 1 83 ? 14.250 19.620 -0.696 1.00 93.06 451 LEU A N 1
ATOM 511 C CA . LEU A 1 83 ? 15.295 19.912 0.285 1.00 92.50 451 LEU A CA 1
ATOM 512 C C . LEU A 1 83 ? 14.703 20.666 1.470 1.00 92.93 451 LEU A C 1
ATOM 513 O O . LEU A 1 83 ? 15.133 20.491 2.611 1.00 92.69 451 LEU A O 1
ATOM 518 N N . GLU A 1 84 ? 13.721 21.512 1.183 1.00 93.36 452 GLU A N 1
ATOM 519 C CA . GLU A 1 84 ? 13.050 22.289 2.212 1.00 94.12 452 GLU A CA 1
ATOM 520 C C . GLU A 1 84 ? 12.125 21.391 3.041 1.00 94.36 452 GLU A C 1
ATOM 521 O O . GLU A 1 84 ? 11.795 21.718 4.179 1.00 94.68 452 GLU A O 1
ATOM 527 N N . ALA A 1 85 ? 11.707 20.265 2.462 1.00 94.55 453 ALA A N 1
ATOM 528 C CA . ALA A 1 85 ? 10.919 19.267 3.183 1.00 94.46 453 ALA A CA 1
ATOM 529 C C . ALA A 1 85 ? 11.834 18.469 4.118 1.00 94.62 453 ALA A C 1
ATOM 530 O O . ALA A 1 85 ? 11.446 18.157 5.246 1.00 94.86 453 ALA A O 1
ATOM 532 N N . ILE A 1 86 ? 13.039 18.142 3.640 1.00 94.11 454 ILE A N 1
ATOM 533 C CA . ILE A 1 86 ? 14.057 17.435 4.437 1.00 94.33 454 ILE A CA 1
ATOM 534 C C . ILE A 1 86 ? 14.530 18.262 5.638 1.00 94.51 454 ILE A C 1
ATOM 535 O O . ILE A 1 86 ? 14.712 17.730 6.733 1.00 94.71 454 ILE A O 1
ATOM 540 N N . MET A 1 87 ? 14.750 19.555 5.415 1.00 94.82 455 MET A N 1
ATOM 541 C CA . MET A 1 87 ? 15.206 20.465 6.465 1.00 95.13 455 MET A CA 1
ATOM 542 C C . MET A 1 87 ? 13.992 21.127 7.105 1.00 95.53 455 MET A C 1
ATOM 543 O O . MET A 1 87 ? 13.271 21.869 6.441 1.00 96.34 455 MET A O 1
ATOM 548 N N . GLN A 1 88 ? 13.755 20.852 8.385 1.00 95.84 456 GLN A N 1
ATOM 549 C CA . GLN A 1 88 ? 12.613 21.442 9.095 1.00 96.11 456 GLN A CA 1
ATOM 550 C C . GLN A 1 88 ? 12.799 21.464 10.612 1.00 96.35 456 GLN A C 1
ATOM 551 O O . GLN A 1 88 ? 12.511 22.470 11.260 1.00 96.34 456 GLN A O 1
#

Solvent-accessible surface area: 6283 Å² total; per-residue (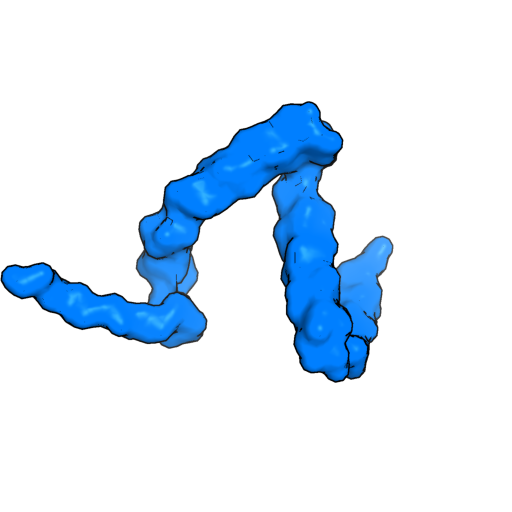Å²): 143,71,201,116,194,85,124,47,140,78,32,94,207,176,31,44,136,124,82,78,136,115,100,129,75,119,23,102,85,103,0,70,159,113,88,76,31,66,50,144,42,19,55,42,63,106,108,24,113,52,12,72,87,171,115,46,82,211,98,0,76,122,34,91,70,130,57,200

Secondary structure (DSSP, 8-state):
--PPPPPGGGS-HHHHHHHHHHHHHHHHHHHHHHSTT-HHHHHHHHHHHHHHHTT-HHHHHHHHHH--

Organism: Mus musculus (NCBI:txid10090)

B-factor: mean 92.95, std 2.27, range [72.22, 101.6]

Nearest PDB structures (foldseek):
  3gna-assembly1_A  TM=1.015E+00  e=6.352E-09  Mus musculus
  5ze1-assembly1_A  TM=9.962E-01  e=1.177E-07  Mus musculus
  6dbx-assembly1_C  TM=9.792E-01  e=7.474E-08  Escherichia coli K-12
  6cik-assembly1_A  TM=9.939E-01  e=4.596E-07  Mus musculus
  6cim-assembly1_A  TM=9.939E-01  e=4.596E-07  Mus musculus